Protein AF-T0ZAC6-F1 (afdb_monomer_lite)

InterPro domains:
  IPR038763 DHH phosphoesterase superfamily [SSF64182] (1-150)
  IPR051673 Single-stranded-DNA-specific exonuclease RecJ [PTHR30255] (1-150)

Foldseek 3Di:
DALDAFDQDPVNPAGDDDPDPDDQYCNHPPRPDPDSQQFRLRSVLVVVVVCVVVVVDPPCPSLLCLLVSLLRCLLVVTDCDDPNVVSNVSNLVCVVPRQALLLVLQCVVQVHDHRDDSCCSHPRVSVVLVCCVVPPNNVVSVCSRVPPHRD

Organism: NCBI:txid410659

Radius of gyration: 16.67 Å; chains: 1; bounding box: 41×31×43 Å

Sequence (151 aa):
TDHHLPHALPDGQGFELAGADALVNPQRPGDGYPFKGLAGVGVAYKLVQALEAARLMPLGTSAQQLPLVALGTVADMMPLLGENRSLVRQGLARWVEAAPLGLLALARRAGIEGNPSASDLGFSLGPRINAAGRMEDAKLALDCCLAASPA

Structure (mmCIF, N/CA/C/O backbone):
data_AF-T0ZAC6-F1
#
_entry.id   AF-T0ZAC6-F1
#
loop_
_atom_site.group_PDB
_atom_site.id
_atom_site.type_symbol
_atom_site.label_atom_id
_atom_site.label_alt_id
_atom_site.label_comp_id
_atom_site.label_asym_id
_atom_site.label_entity_id
_atom_site.label_seq_id
_atom_site.pdbx_PDB_ins_code
_atom_site.Cartn_x
_atom_site.Cartn_y
_atom_site.Cartn_z
_atom_site.occupancy
_atom_site.B_iso_or_equiv
_atom_site.auth_seq_id
_atom_site.auth_comp_id
_atom_site.auth_asym_id
_atom_site.auth_atom_id
_atom_site.pdbx_PDB_model_num
ATOM 1 N N . THR A 1 1 ? 1.212 -8.528 -11.608 1.00 89.81 1 THR A N 1
ATOM 2 C CA . THR A 1 1 ? 2.095 -7.425 -11.169 1.00 89.81 1 THR A CA 1
ATOM 3 C C . THR A 1 1 ? 3.095 -8.004 -10.199 1.00 89.81 1 THR A C 1
ATOM 5 O O . THR A 1 1 ? 2.690 -8.844 -9.408 1.00 89.81 1 THR A O 1
ATOM 8 N N . ASP A 1 2 ? 4.356 -7.601 -10.244 1.00 91.69 2 ASP A N 1
ATOM 9 C CA . ASP A 1 2 ? 5.383 -8.086 -9.313 1.00 91.69 2 ASP A CA 1
ATOM 10 C C . ASP A 1 2 ? 6.466 -7.012 -9.121 1.00 91.69 2 ASP A C 1
ATOM 12 O O . ASP A 1 2 ? 6.482 -6.018 -9.843 1.00 91.69 2 ASP A O 1
ATOM 16 N N . HIS A 1 3 ? 7.350 -7.196 -8.150 1.00 93.25 3 HIS A N 1
ATOM 17 C CA . HIS A 1 3 ? 8.502 -6.341 -7.877 1.00 93.25 3 HIS A CA 1
ATOM 18 C C . HIS A 1 3 ? 9.800 -7.127 -7.642 1.00 93.25 3 HIS A C 1
ATOM 20 O O . HIS A 1 3 ? 10.849 -6.512 -7.456 1.00 93.25 3 HIS A O 1
ATOM 26 N N . HIS A 1 4 ? 9.754 -8.463 -7.647 1.00 92.31 4 HIS A N 1
ATOM 27 C CA . HIS A 1 4 ? 10.953 -9.281 -7.521 1.00 92.31 4 HIS A CA 1
ATOM 28 C C . HIS A 1 4 ? 11.870 -9.135 -8.737 1.00 92.31 4 HIS A C 1
ATOM 30 O O . HIS A 1 4 ? 11.423 -8.861 -9.856 1.00 92.31 4 HIS A O 1
ATOM 36 N N . LEU A 1 5 ? 13.168 -9.352 -8.517 1.00 89.75 5 LEU A N 1
ATOM 37 C CA . LEU A 1 5 ? 14.118 -9.515 -9.610 1.00 89.75 5 LEU A CA 1
ATOM 38 C C . LEU A 1 5 ? 13.712 -10.746 -10.434 1.00 89.75 5 LEU A C 1
ATOM 40 O O . LEU A 1 5 ? 13.532 -11.816 -9.851 1.00 89.75 5 LEU A O 1
ATOM 44 N N . PRO A 1 6 ? 13.581 -10.623 -11.765 1.00 87.56 6 PRO A N 1
ATOM 45 C CA . PRO A 1 6 ? 13.395 -11.786 -12.619 1.00 87.56 6 PRO A CA 1
ATOM 46 C C . PRO A 1 6 ? 14.530 -12.797 -12.436 1.00 87.56 6 PRO A C 1
ATOM 48 O O . PRO A 1 6 ? 15.679 -12.413 -12.197 1.00 87.56 6 PRO A O 1
ATOM 51 N N . HIS A 1 7 ? 14.225 -14.086 -12.571 1.00 86.31 7 HIS A N 1
ATOM 52 C CA . HIS A 1 7 ? 15.243 -15.128 -12.485 1.00 86.31 7 HIS A CA 1
ATOM 53 C C . HIS A 1 7 ? 16.173 -15.037 -13.693 1.00 86.31 7 HIS A C 1
ATOM 55 O O . HIS A 1 7 ? 15.712 -14.986 -14.828 1.00 86.31 7 HIS A O 1
ATOM 61 N N . ALA A 1 8 ? 17.485 -14.991 -13.466 1.00 86.88 8 ALA A N 1
ATOM 62 C CA . ALA A 1 8 ? 18.448 -15.050 -14.559 1.00 86.88 8 ALA A CA 1
ATOM 63 C C . ALA A 1 8 ? 18.416 -16.441 -15.209 1.00 86.88 8 ALA A C 1
ATOM 65 O O . ALA A 1 8 ? 18.311 -17.451 -14.509 1.00 86.88 8 ALA A O 1
ATOM 66 N N . LEU A 1 9 ? 18.530 -16.494 -16.536 1.00 86.19 9 LEU A N 1
ATOM 67 C CA . LEU A 1 9 ? 18.659 -17.765 -17.243 1.00 86.19 9 LEU A CA 1
ATOM 68 C C . LEU A 1 9 ? 19.993 -18.449 -16.879 1.00 86.19 9 LEU A C 1
ATOM 70 O O . LEU A 1 9 ? 20.979 -17.751 -16.618 1.00 86.19 9 LEU A O 1
ATOM 74 N N . PRO A 1 10 ? 20.067 -19.797 -16.877 1.00 86.88 10 PRO 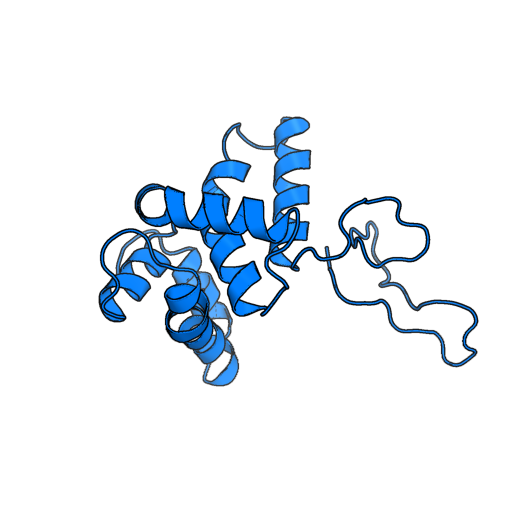A N 1
ATOM 75 C CA . PRO A 1 10 ? 21.278 -20.531 -16.487 1.00 86.88 10 PRO A CA 1
ATOM 76 C C . PRO A 1 10 ? 22.527 -20.197 -17.314 1.00 86.88 10 PRO A C 1
ATOM 78 O O . PRO A 1 10 ? 23.647 -20.376 -16.843 1.00 86.88 10 PRO A O 1
ATOM 81 N N . ASP A 1 11 ? 22.341 -19.721 -18.543 1.00 89.00 11 ASP A N 1
ATOM 82 C CA . ASP A 1 11 ? 23.404 -19.310 -19.463 1.00 89.00 11 ASP A CA 1
ATOM 83 C C . ASP A 1 11 ? 23.888 -17.864 -19.244 1.00 89.00 11 ASP A C 1
ATOM 85 O O . ASP A 1 11 ? 24.823 -17.420 -19.911 1.00 89.00 11 ASP A O 1
ATOM 89 N N . GLY A 1 12 ? 23.262 -17.122 -18.323 1.00 82.69 12 GLY A N 1
ATOM 90 C CA . GLY A 1 12 ? 23.562 -15.721 -18.032 1.00 82.69 12 GLY A CA 1
ATOM 91 C C . GLY A 1 12 ? 23.155 -14.741 -19.137 1.00 82.69 12 GLY A C 1
ATOM 92 O O . GLY A 1 12 ? 23.489 -13.560 -19.041 1.00 82.69 12 GLY A O 1
ATOM 93 N N . GLN A 1 13 ? 22.441 -15.190 -20.175 1.00 82.25 13 GLN A N 1
ATOM 94 C CA . GLN A 1 13 ? 22.112 -14.390 -21.362 1.00 82.25 13 GLN A CA 1
ATOM 95 C C . GLN A 1 13 ? 20.661 -13.904 -21.384 1.00 82.25 13 GLN A C 1
ATOM 97 O O . GLN A 1 13 ? 20.066 -13.692 -22.439 1.00 82.25 13 GLN A O 1
ATOM 102 N N . GLY A 1 14 ? 20.079 -13.673 -20.212 1.00 83.44 14 GLY A N 1
ATOM 103 C CA . GLY A 1 14 ? 18.749 -13.097 -20.111 1.00 83.44 14 GLY A CA 1
ATOM 104 C C . GLY A 1 14 ? 18.075 -13.419 -18.795 1.00 83.44 14 GLY A C 1
ATOM 105 O O . GLY A 1 14 ? 18.707 -13.846 -17.828 1.00 83.44 14 GLY A O 1
ATOM 106 N N . PHE A 1 15 ? 16.768 -13.202 -18.783 1.00 85.88 15 PHE A N 1
ATOM 107 C CA . PHE A 1 15 ? 15.928 -13.425 -17.623 1.00 85.88 15 PHE A CA 1
ATOM 108 C C . PHE A 1 15 ? 14.687 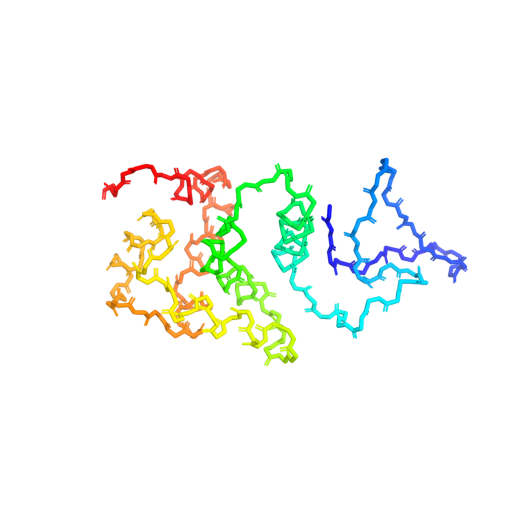-14.211 -18.026 1.00 85.88 15 PHE A C 1
ATOM 110 O O . PHE A 1 15 ? 14.077 -13.935 -19.060 1.00 85.88 15 PHE A O 1
ATOM 117 N N . GLU A 1 16 ? 14.305 -15.163 -17.188 1.00 84.19 16 GLU A N 1
ATOM 118 C CA . GLU A 1 16 ? 13.023 -15.834 -17.260 1.00 84.19 16 GLU A CA 1
ATOM 119 C C . GLU A 1 16 ? 11.926 -14.864 -16.809 1.00 84.19 16 GLU A C 1
ATOM 121 O O . GLU A 1 16 ? 11.950 -14.317 -15.701 1.00 84.19 16 GLU A O 1
ATOM 126 N N . LEU A 1 17 ? 10.966 -14.626 -17.700 1.00 82.44 17 LEU A N 1
ATOM 127 C CA . LEU A 1 17 ? 9.777 -13.833 -17.421 1.00 82.44 17 LEU A CA 1
ATOM 128 C C . LEU A 1 17 ? 8.564 -14.757 -17.357 1.00 82.44 17 LEU A C 1
ATOM 130 O O . LEU A 1 17 ? 8.458 -15.711 -18.126 1.00 82.44 17 LEU A O 1
ATOM 134 N N . ALA A 1 18 ? 7.628 -14.445 -16.461 1.00 81.50 18 ALA A N 1
ATOM 135 C CA . ALA A 1 18 ? 6.386 -15.196 -16.340 1.00 81.50 18 ALA A CA 1
ATOM 136 C C . ALA A 1 18 ? 5.592 -15.157 -17.657 1.00 81.50 18 ALA A C 1
ATOM 138 O O . ALA A 1 18 ? 5.385 -14.083 -18.229 1.00 81.50 18 ALA A O 1
ATOM 139 N N . GLY A 1 19 ? 5.111 -16.319 -18.107 1.00 85.62 19 GLY A N 1
ATOM 140 C CA . GLY A 1 19 ? 4.172 -16.418 -19.223 1.00 85.62 19 GLY A CA 1
ATOM 141 C C . GLY A 1 19 ? 2.829 -15.797 -18.843 1.00 85.62 19 GLY A C 1
ATOM 142 O O . GLY A 1 19 ? 1.995 -16.454 -18.227 1.00 85.62 19 GLY A O 1
ATOM 143 N N . ALA A 1 20 ? 2.640 -14.522 -19.172 1.00 88.62 20 ALA A N 1
ATOM 144 C CA . ALA A 1 20 ? 1.439 -13.753 -18.869 1.00 88.62 20 ALA A CA 1
ATOM 145 C C . ALA A 1 20 ? 1.091 -12.824 -20.038 1.00 88.62 20 ALA A C 1
ATOM 147 O O . ALA A 1 20 ? 1.991 -12.312 -20.703 1.00 88.62 20 ALA A O 1
ATOM 148 N N . ASP A 1 21 ? -0.201 -12.538 -20.231 1.00 92.81 21 ASP A N 1
ATOM 149 C CA . ASP A 1 21 ? -0.664 -11.578 -21.248 1.00 92.81 21 ASP A CA 1
ATOM 150 C C . ASP A 1 21 ? -0.106 -10.166 -21.001 1.00 92.81 21 ASP A C 1
ATOM 152 O O . ASP A 1 21 ? 0.134 -9.398 -21.933 1.00 92.81 21 ASP A O 1
ATOM 156 N N . ALA A 1 22 ? 0.120 -9.819 -19.729 1.00 91.00 22 ALA A N 1
ATOM 157 C CA . ALA A 1 22 ? 0.748 -8.570 -19.325 1.00 91.00 22 ALA A CA 1
ATOM 158 C C . ALA A 1 22 ? 1.569 -8.736 -18.039 1.00 91.00 22 ALA A C 1
ATOM 160 O O . ALA A 1 22 ? 1.099 -9.277 -17.036 1.00 91.00 22 ALA A O 1
ATOM 161 N N . LEU A 1 23 ? 2.783 -8.178 -18.040 1.00 91.31 23 LEU A N 1
ATOM 162 C CA . LEU A 1 23 ? 3.674 -8.131 -16.881 1.00 91.31 23 LEU A CA 1
ATOM 163 C C . LEU A 1 23 ? 3.998 -6.680 -16.519 1.00 91.31 23 LEU A C 1
ATOM 165 O O . LEU A 1 23 ? 4.600 -5.952 -17.305 1.00 91.31 23 LEU A O 1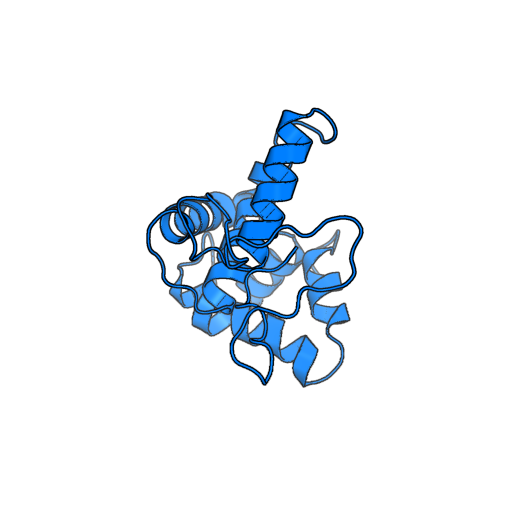
ATOM 169 N N . VAL A 1 24 ? 3.650 -6.283 -15.296 1.00 93.75 24 VAL A N 1
ATOM 170 C CA . VAL A 1 24 ? 4.052 -5.001 -14.700 1.00 93.75 24 VAL A CA 1
ATOM 171 C C . VAL A 1 24 ? 5.020 -5.308 -13.568 1.00 93.75 24 VAL A C 1
ATOM 173 O O . VAL A 1 24 ? 4.598 -5.829 -12.534 1.00 93.75 24 VAL A O 1
ATOM 176 N N . ASN A 1 25 ? 6.301 -5.027 -13.796 1.00 94.31 25 ASN A N 1
ATOM 177 C CA . ASN A 1 25 ? 7.365 -5.187 -12.813 1.00 94.31 25 ASN A CA 1
ATOM 178 C C . ASN A 1 25 ? 8.475 -4.163 -13.103 1.00 94.31 25 ASN A C 1
ATOM 180 O O . ASN A 1 25 ? 9.051 -4.225 -14.190 1.00 94.31 25 ASN A O 1
ATOM 184 N N . PRO A 1 26 ? 8.797 -3.233 -12.181 1.00 94.31 26 PRO A N 1
ATOM 185 C CA . PRO A 1 26 ? 9.850 -2.248 -12.411 1.00 94.31 26 PRO A CA 1
ATOM 186 C C . PRO A 1 26 ? 11.245 -2.883 -12.539 1.00 94.31 26 PRO A C 1
ATOM 188 O O . PRO A 1 26 ? 12.114 -2.282 -13.164 1.00 94.31 26 PRO A O 1
ATOM 191 N N . GLN A 1 27 ? 11.468 -4.089 -12.007 1.00 92.62 27 GLN A N 1
ATOM 192 C CA . GLN A 1 27 ? 12.746 -4.806 -12.075 1.00 92.62 27 GLN A CA 1
ATOM 193 C C . GLN A 1 27 ? 12.985 -5.545 -13.399 1.00 92.62 27 GLN A C 1
ATOM 195 O O . GLN A 1 27 ? 14.062 -6.109 -13.595 1.00 92.62 27 GLN A O 1
ATOM 200 N N . ARG A 1 28 ? 12.006 -5.588 -14.316 1.00 91.19 28 ARG A N 1
ATOM 201 C CA . ARG A 1 28 ? 12.204 -6.286 -15.594 1.00 91.19 28 ARG A CA 1
ATOM 202 C C . ARG A 1 28 ? 13.258 -5.569 -16.460 1.00 91.19 28 ARG A C 1
ATOM 204 O O . ARG A 1 28 ? 13.300 -4.333 -16.472 1.00 91.19 28 ARG A O 1
ATOM 211 N N . PRO A 1 29 ? 14.071 -6.312 -17.230 1.00 88.06 29 PRO A N 1
ATOM 212 C CA . PRO A 1 29 ? 15.025 -5.727 -18.167 1.00 88.06 29 PRO A CA 1
ATOM 213 C C . PRO A 1 29 ? 14.358 -4.753 -19.140 1.00 88.06 29 PRO A C 1
ATOM 215 O O . PRO A 1 29 ? 13.259 -5.004 -19.632 1.00 88.06 29 PRO A O 1
ATOM 218 N N . GLY A 1 30 ? 15.032 -3.637 -19.418 1.00 88.75 30 GLY A N 1
ATOM 219 C CA . GLY A 1 30 ? 14.544 -2.611 -20.346 1.00 88.75 30 GLY A CA 1
ATOM 220 C C . GLY A 1 30 ? 13.412 -1.730 -19.807 1.00 88.75 30 GLY A C 1
ATOM 221 O O . GLY A 1 30 ? 12.964 -0.827 -20.510 1.00 88.75 30 GLY A O 1
ATOM 222 N N . ASP A 1 31 ? 12.949 -1.937 -18.571 1.00 92.69 31 ASP A N 1
ATOM 223 C CA . ASP A 1 31 ? 11.925 -1.081 -17.983 1.00 92.69 31 ASP A CA 1
ATOM 224 C C . ASP A 1 31 ? 12.467 0.313 -17.644 1.00 92.69 31 ASP A C 1
ATOM 226 O O . ASP A 1 31 ? 13.478 0.454 -16.953 1.00 92.69 31 ASP A O 1
ATOM 230 N N . GLY A 1 32 ? 11.764 1.352 -18.091 1.00 95.44 32 GLY A N 1
ATOM 231 C CA . GLY A 1 32 ? 12.153 2.750 -17.895 1.00 95.44 32 GLY A CA 1
ATOM 232 C C . GLY A 1 32 ? 11.610 3.406 -16.623 1.00 95.44 32 GLY A C 1
ATOM 233 O O . GLY A 1 32 ? 11.807 4.606 -16.445 1.00 95.44 32 GLY A O 1
ATOM 234 N N . TYR A 1 33 ? 10.900 2.681 -15.749 1.00 95.56 33 TYR A N 1
ATOM 235 C CA . TYR A 1 33 ? 10.305 3.289 -14.561 1.00 95.56 33 TYR A CA 1
ATOM 236 C C . TYR A 1 33 ? 11.395 3.809 -13.604 1.00 95.56 33 TYR A C 1
ATOM 238 O O . TYR A 1 33 ? 12.298 3.045 -13.249 1.00 95.56 33 TYR A O 1
ATOM 246 N N . PRO A 1 34 ? 11.338 5.081 -13.166 1.00 94.81 34 PRO A N 1
ATOM 247 C CA . PRO A 1 34 ? 12.474 5.741 -12.520 1.00 94.81 34 PRO A CA 1
ATOM 248 C C . PRO A 1 34 ? 12.774 5.215 -11.113 1.00 94.81 34 PRO A C 1
ATOM 250 O O . PRO A 1 34 ? 13.922 5.250 -10.675 1.00 94.81 34 PRO A O 1
ATOM 253 N N . PHE A 1 35 ? 11.765 4.720 -10.392 1.00 96.62 35 PHE A N 1
ATOM 254 C CA . PHE A 1 35 ? 11.935 4.208 -9.037 1.00 96.62 35 PHE A CA 1
ATOM 255 C C . PHE A 1 35 ? 11.759 2.689 -8.993 1.00 96.62 35 PHE A C 1
ATOM 257 O O . PHE A 1 35 ? 10.649 2.164 -8.941 1.00 96.62 35 PHE A O 1
ATOM 264 N N . LYS A 1 36 ? 12.883 1.971 -8.983 1.00 95.62 36 LYS A N 1
ATOM 265 C CA . LYS A 1 36 ? 12.914 0.500 -9.001 1.00 95.62 36 LYS A CA 1
ATOM 266 C C . LYS A 1 36 ? 12.539 -0.155 -7.673 1.00 95.62 36 LYS A C 1
ATOM 268 O O . LYS A 1 36 ? 12.210 -1.331 -7.645 1.00 95.62 36 LYS A O 1
ATOM 273 N N . GLY A 1 37 ? 12.563 0.604 -6.580 1.00 96.00 37 GLY A N 1
ATOM 274 C CA . GLY A 1 37 ? 12.412 0.077 -5.225 1.00 96.00 37 GLY A CA 1
ATOM 275 C C . GLY A 1 37 ? 10.977 -0.134 -4.741 1.00 96.00 37 GLY A C 1
ATOM 276 O O . GLY A 1 37 ? 10.804 -0.280 -3.537 1.00 96.00 37 GLY A O 1
ATOM 277 N N . LEU A 1 38 ? 9.952 -0.080 -5.601 1.00 97.81 38 LEU A N 1
ATOM 278 C CA . LEU A 1 38 ? 8.564 -0.282 -5.158 1.00 97.81 38 LEU A CA 1
ATOM 279 C C . LEU A 1 38 ? 8.386 -1.666 -4.515 1.00 97.81 38 LEU A C 1
ATOM 281 O O . LEU A 1 38 ? 8.852 -2.668 -5.052 1.00 97.81 38 LEU A O 1
ATOM 285 N N . ALA A 1 39 ? 7.651 -1.716 -3.404 1.00 97.12 39 ALA A N 1
ATOM 286 C CA . ALA A 1 39 ? 7.097 -2.962 -2.874 1.00 97.12 39 ALA A CA 1
ATOM 287 C C . ALA A 1 39 ? 6.081 -3.566 -3.857 1.00 97.12 39 ALA A C 1
ATOM 289 O O . ALA A 1 39 ? 5.486 -2.829 -4.654 1.00 97.12 39 ALA A O 1
ATOM 290 N N . GLY A 1 40 ? 5.759 -4.856 -3.722 1.00 97.12 40 GLY A N 1
ATOM 291 C CA . GLY A 1 40 ? 4.679 -5.479 -4.500 1.00 97.12 40 GLY A CA 1
ATOM 292 C C . GLY A 1 40 ? 3.348 -4.716 -4.383 1.00 97.12 40 GLY A C 1
ATOM 293 O O . GLY A 1 40 ? 2.698 -4.425 -5.391 1.00 97.12 40 GLY A O 1
ATOM 294 N N . VAL A 1 41 ? 2.995 -4.266 -3.170 1.00 97.81 41 VAL A N 1
ATOM 295 C CA . VAL A 1 41 ? 1.806 -3.421 -2.933 1.00 97.81 41 VAL A CA 1
ATOM 296 C C . VAL A 1 41 ? 1.912 -2.045 -3.604 1.00 97.81 41 VAL A C 1
ATOM 298 O O . VAL A 1 41 ? 0.909 -1.484 -4.039 1.00 97.81 41 VAL A O 1
ATOM 301 N N . GLY A 1 42 ? 3.126 -1.507 -3.741 1.00 98.19 42 GLY A N 1
ATOM 302 C CA . GLY A 1 42 ? 3.388 -0.258 -4.451 1.00 98.19 42 GLY A CA 1
ATOM 303 C C . GLY A 1 42 ? 3.145 -0.403 -5.952 1.00 98.19 42 GLY A C 1
ATOM 304 O O . GLY A 1 42 ? 2.509 0.458 -6.555 1.00 98.19 42 GLY A O 1
ATOM 305 N N . VAL A 1 43 ? 3.568 -1.519 -6.553 1.00 98.12 43 VAL A N 1
ATOM 306 C CA . VAL A 1 43 ? 3.285 -1.824 -7.966 1.00 98.12 43 VAL A CA 1
ATOM 307 C C . VAL A 1 43 ? 1.779 -2.006 -8.193 1.00 98.12 43 VAL A C 1
ATOM 309 O O . VAL A 1 43 ? 1.231 -1.444 -9.143 1.00 98.12 43 VAL A O 1
ATOM 312 N N . ALA A 1 44 ? 1.086 -2.716 -7.297 1.00 97.94 44 ALA A N 1
ATOM 313 C CA . ALA A 1 44 ? -0.372 -2.847 -7.348 1.00 97.94 44 ALA A CA 1
ATOM 314 C C . ALA A 1 44 ? -1.075 -1.482 -7.228 1.00 97.94 44 ALA A C 1
ATOM 316 O O . ALA A 1 44 ? -1.980 -1.177 -8.002 1.00 97.94 44 ALA A O 1
ATOM 317 N N . TYR A 1 45 ? -0.611 -0.613 -6.327 1.00 98.06 45 TYR A N 1
ATOM 318 C CA . TYR A 1 45 ? -1.122 0.750 -6.193 1.00 98.06 45 TYR A CA 1
ATOM 319 C C . TYR A 1 45 ? -0.951 1.573 -7.473 1.00 98.06 45 TYR A C 1
ATOM 321 O O . TYR A 1 45 ? -1.881 2.266 -7.881 1.00 98.06 45 TYR A O 1
ATOM 329 N N . LYS A 1 46 ? 0.195 1.467 -8.159 1.00 97.56 46 LYS A N 1
ATOM 330 C CA . LYS A 1 46 ? 0.401 2.130 -9.458 1.00 97.56 46 LYS A CA 1
ATOM 331 C C . LYS A 1 46 ? -0.575 1.651 -10.524 1.00 97.56 46 LYS A C 1
ATOM 333 O O . LYS A 1 46 ? -1.062 2.470 -11.300 1.00 97.56 46 LYS A O 1
ATOM 338 N N . LEU A 1 47 ? -0.910 0.362 -10.531 1.00 97.25 47 LEU A N 1
ATOM 339 C CA . LEU A 1 47 ? -1.950 -0.159 -11.413 1.00 97.25 47 LEU A CA 1
ATOM 340 C C . LEU A 1 47 ? -3.321 0.448 -11.077 1.00 97.25 47 LEU A C 1
ATOM 342 O O . LEU A 1 47 ? -4.025 0.884 -11.984 1.00 97.25 47 LEU A O 1
ATOM 346 N N . VAL A 1 48 ? -3.674 0.556 -9.792 1.00 97.62 48 VAL A N 1
ATOM 347 C CA . VAL A 1 48 ? -4.916 1.226 -9.365 1.00 97.62 48 VAL A CA 1
ATOM 348 C C . VAL A 1 48 ? -4.938 2.690 -9.817 1.00 97.62 48 VAL A C 1
ATOM 350 O O . VAL A 1 48 ? -5.942 3.127 -10.373 1.00 97.62 48 VAL A O 1
ATOM 353 N N . GLN A 1 49 ? -3.831 3.428 -9.663 1.00 97.56 49 GLN A N 1
ATOM 354 C CA . GLN A 1 49 ? -3.715 4.808 -10.159 1.00 97.56 49 GLN A CA 1
ATOM 355 C C . GLN A 1 49 ? -3.917 4.897 -11.679 1.00 97.56 49 GLN A C 1
ATOM 357 O O . GLN A 1 49 ? -4.602 5.799 -12.155 1.00 97.56 49 GLN A O 1
ATOM 362 N N . ALA A 1 50 ? -3.347 3.966 -12.449 1.00 97.25 50 ALA A N 1
ATOM 363 C CA . ALA A 1 50 ? -3.496 3.944 -13.903 1.00 97.25 50 ALA A CA 1
ATOM 364 C C . ALA A 1 50 ? -4.946 3.663 -14.332 1.00 97.25 50 ALA A C 1
ATOM 366 O O . ALA A 1 50 ? -5.463 4.321 -15.234 1.00 97.25 50 ALA A O 1
ATOM 367 N N . LEU A 1 51 ? -5.619 2.723 -13.665 1.00 97.69 51 LEU A N 1
ATOM 368 C CA . LEU A 1 51 ? -7.021 2.388 -13.928 1.00 97.69 51 LEU A CA 1
ATOM 369 C C . LEU A 1 51 ? -7.970 3.535 -13.539 1.00 97.69 51 LEU A C 1
ATOM 371 O O . LEU A 1 51 ? -8.907 3.836 -14.277 1.00 97.69 51 LEU A O 1
ATOM 375 N N . GLU A 1 52 ? -7.702 4.217 -12.426 1.00 97.75 52 GLU A N 1
ATOM 376 C CA . GLU A 1 52 ? -8.412 5.434 -12.016 1.00 97.75 52 GLU A CA 1
ATOM 377 C C . GLU A 1 52 ? -8.218 6.571 -13.036 1.00 97.75 52 GLU A C 1
ATOM 379 O O . GLU A 1 52 ? -9.192 7.185 -13.472 1.00 97.75 52 GLU A O 1
ATOM 384 N N . ALA A 1 53 ? -6.985 6.805 -13.503 1.00 97.50 53 ALA A N 1
ATOM 385 C CA . ALA A 1 53 ? -6.690 7.802 -14.537 1.00 97.50 53 ALA A CA 1
ATOM 386 C C . ALA A 1 53 ? -7.377 7.484 -15.879 1.00 97.50 53 ALA A C 1
ATOM 388 O O . ALA A 1 53 ? -7.835 8.391 -16.576 1.00 97.50 53 ALA A O 1
ATOM 389 N N . ALA A 1 54 ? -7.508 6.197 -16.211 1.00 98.06 54 ALA A N 1
ATOM 390 C CA . ALA A 1 54 ? -8.253 5.713 -17.371 1.00 98.06 54 ALA A CA 1
ATOM 391 C C . ALA A 1 54 ? -9.783 5.752 -17.183 1.00 98.06 54 ALA A C 1
ATOM 393 O O . ALA A 1 54 ? -10.515 5.370 -18.094 1.00 98.06 54 ALA A O 1
ATOM 394 N N . ARG A 1 55 ? -10.280 6.211 -16.022 1.00 97.38 55 ARG A N 1
ATOM 395 C CA . ARG A 1 55 ? -11.706 6.216 -15.642 1.00 97.38 55 ARG A CA 1
ATOM 396 C C . ARG A 1 55 ? -12.350 4.825 -15.657 1.00 97.38 55 ARG A C 1
ATOM 398 O O . ARG A 1 55 ? -13.558 4.700 -15.834 1.00 97.38 55 ARG A O 1
ATOM 405 N N . LEU A 1 56 ? -11.540 3.787 -15.453 1.00 97.75 56 LEU A N 1
ATOM 406 C CA . LEU A 1 56 ? -11.982 2.399 -15.281 1.00 97.75 56 LEU A CA 1
ATOM 407 C C . LEU A 1 56 ? -12.262 2.064 -13.809 1.00 97.75 56 LEU A C 1
ATOM 409 O O . LEU A 1 56 ? -12.782 0.994 -13.505 1.00 97.75 56 LEU A O 1
ATOM 413 N N . MET A 1 57 ? -11.933 2.983 -12.899 1.00 96.12 57 MET A N 1
ATOM 414 C CA . MET A 1 57 ? -12.321 2.955 -11.493 1.00 96.12 57 MET A CA 1
ATOM 415 C C . MET A 1 57 ? -12.799 4.340 -11.033 1.00 96.12 57 MET A C 1
ATOM 417 O O . MET A 1 57 ? -12.439 5.343 -11.659 1.00 96.12 57 MET A O 1
ATOM 421 N N . PRO A 1 58 ? -13.608 4.414 -9.958 1.00 97.31 58 PRO A N 1
ATOM 422 C CA . PRO A 1 58 ? -14.006 5.681 -9.358 1.00 97.31 58 PRO A CA 1
ATOM 423 C C . PRO A 1 58 ? -12.803 6.543 -8.958 1.00 97.31 58 PRO A C 1
ATOM 425 O O . PRO A 1 58 ? -11.763 6.039 -8.541 1.00 97.31 58 PRO A O 1
ATOM 428 N N . LEU A 1 59 ? -12.965 7.864 -9.038 1.00 95.94 59 LEU A N 1
ATOM 429 C CA . LEU A 1 59 ? -11.967 8.792 -8.513 1.00 95.94 59 LEU A CA 1
ATOM 430 C C . LEU A 1 59 ? -11.886 8.676 -6.984 1.00 95.94 59 LEU A C 1
ATOM 432 O O . LEU A 1 59 ? -12.906 8.616 -6.300 1.00 95.94 59 LEU A O 1
ATOM 436 N N . GLY A 1 60 ? -10.667 8.686 -6.454 1.00 94.62 60 GLY A N 1
ATOM 437 C CA . GLY A 1 60 ? -10.370 8.500 -5.037 1.00 94.62 60 GLY A CA 1
ATOM 438 C C . GLY A 1 60 ? -10.124 7.043 -4.633 1.00 94.62 60 GLY A C 1
ATOM 439 O O . GLY A 1 60 ? -9.690 6.813 -3.500 1.00 94.62 60 GLY A O 1
ATOM 440 N N . THR A 1 61 ? -10.336 6.068 -5.527 1.00 95.25 61 THR A N 1
ATOM 441 C CA . THR A 1 61 ? -10.070 4.652 -5.249 1.00 95.25 61 THR A CA 1
ATOM 442 C C . THR A 1 61 ? -8.609 4.423 -4.889 1.00 95.25 61 THR A C 1
ATOM 444 O O . THR A 1 61 ? -8.345 3.719 -3.916 1.00 95.25 61 THR A O 1
ATOM 447 N N . SER A 1 62 ? -7.659 5.037 -5.605 1.00 96.19 62 SER A N 1
ATOM 448 C CA . SER A 1 62 ? -6.236 4.873 -5.282 1.00 96.19 62 SER A CA 1
ATOM 449 C C . SER A 1 62 ? -5.931 5.402 -3.882 1.00 96.19 62 SER A C 1
ATOM 451 O O . SER A 1 62 ? -5.390 4.682 -3.046 1.00 96.19 62 SER A O 1
ATOM 453 N N . ALA A 1 63 ? -6.381 6.618 -3.578 1.00 95.00 63 ALA A N 1
ATOM 454 C CA . ALA A 1 63 ? -6.143 7.270 -2.301 1.00 95.00 63 ALA A CA 1
ATOM 455 C C . ALA A 1 63 ? -6.610 6.399 -1.117 1.00 95.00 63 ALA A C 1
ATOM 457 O O . ALA A 1 63 ? -5.897 6.295 -0.117 1.00 95.00 63 ALA A O 1
ATOM 458 N N . GLN A 1 64 ? -7.776 5.752 -1.218 1.00 95.12 64 GLN A N 1
ATOM 459 C CA . GLN A 1 64 ? -8.310 4.862 -0.175 1.00 95.12 64 GLN A CA 1
ATOM 460 C C . GLN A 1 64 ? -7.395 3.667 0.142 1.00 95.12 64 GLN A C 1
ATOM 462 O O . GLN A 1 64 ? -7.417 3.170 1.261 1.00 95.12 64 GLN A O 1
ATOM 467 N N . GLN A 1 65 ? -6.539 3.243 -0.792 1.00 97.19 65 GLN A N 1
ATOM 468 C CA . GLN A 1 65 ? -5.624 2.117 -0.579 1.00 97.19 65 GLN A CA 1
ATOM 469 C C . GLN A 1 65 ? -4.330 2.504 0.149 1.00 97.19 65 GLN A C 1
ATOM 471 O O . GLN A 1 65 ? -3.556 1.626 0.525 1.00 97.19 65 GLN A O 1
ATOM 476 N N . LEU A 1 66 ? -4.058 3.796 0.368 1.00 98.38 66 LEU A N 1
ATOM 477 C CA . LEU A 1 66 ? -2.784 4.262 0.931 1.00 98.38 66 LEU A CA 1
ATOM 478 C C . LEU A 1 66 ? -2.391 3.594 2.268 1.00 98.38 66 LEU A C 1
ATOM 480 O O . LEU A 1 66 ? -1.212 3.263 2.413 1.00 98.38 66 LEU A O 1
ATOM 484 N N . PRO A 1 67 ? -3.301 3.332 3.229 1.00 98.38 67 PRO A N 1
ATOM 485 C CA . PRO A 1 67 ? -2.946 2.605 4.452 1.00 98.38 67 PRO A CA 1
ATOM 486 C C . PRO A 1 67 ? -2.454 1.174 4.192 1.00 98.38 67 PRO A C 1
ATOM 488 O O . PRO A 1 67 ? -1.474 0.743 4.799 1.00 98.38 67 PRO A O 1
ATOM 491 N N . LEU A 1 68 ? -3.065 0.461 3.237 1.00 98.31 68 LEU A N 1
ATOM 492 C CA . LEU A 1 68 ? -2.606 -0.865 2.806 1.00 98.31 68 LEU A CA 1
ATOM 493 C C . LEU A 1 68 ? -1.242 -0.790 2.118 1.00 98.31 68 LEU A C 1
ATOM 495 O O . LEU A 1 68 ? -0.380 -1.628 2.372 1.00 98.31 68 LEU A O 1
ATOM 499 N N . VAL A 1 69 ? -1.014 0.242 1.301 1.00 98.56 69 VAL A N 1
ATOM 500 C CA . VAL A 1 69 ? 0.292 0.483 0.670 1.00 98.56 69 VAL A CA 1
ATOM 501 C C . VAL A 1 69 ? 1.368 0.727 1.718 1.00 98.56 69 VAL A C 1
ATOM 503 O O . VAL A 1 69 ? 2.457 0.165 1.609 1.00 98.56 69 VAL A O 1
ATOM 506 N N . ALA A 1 70 ? 1.074 1.525 2.746 1.00 98.75 70 ALA A N 1
ATOM 507 C CA . ALA A 1 70 ? 2.006 1.761 3.839 1.00 98.75 70 ALA A CA 1
ATOM 508 C C . ALA A 1 70 ? 2.324 0.467 4.600 1.00 98.75 70 ALA A C 1
ATOM 510 O O . ALA A 1 70 ? 3.499 0.148 4.776 1.00 98.75 70 ALA A O 1
ATOM 511 N N . LEU A 1 71 ? 1.296 -0.298 4.987 1.00 98.56 71 LEU A N 1
ATOM 512 C CA . LEU A 1 71 ? 1.467 -1.574 5.685 1.00 98.56 71 LEU A CA 1
ATOM 513 C C . LEU A 1 71 ? 2.283 -2.563 4.862 1.00 98.56 71 LEU A C 1
ATOM 515 O O . LEU A 1 71 ? 3.279 -3.067 5.367 1.00 98.56 71 LEU A O 1
ATOM 519 N N . GLY A 1 72 ? 1.907 -2.805 3.607 1.00 98.12 72 GLY A N 1
ATOM 520 C CA . GLY A 1 72 ? 2.609 -3.763 2.759 1.00 98.12 72 GLY A CA 1
ATOM 521 C C . GLY A 1 72 ? 4.051 -3.340 2.484 1.00 98.12 72 GLY A C 1
ATOM 522 O O . GLY A 1 72 ? 4.947 -4.160 2.600 1.00 98.12 72 GLY A O 1
ATOM 523 N N . THR A 1 73 ? 4.308 -2.055 2.219 1.00 98.62 73 THR A N 1
ATOM 524 C CA . THR A 1 73 ? 5.675 -1.561 1.964 1.00 98.62 73 THR A CA 1
ATOM 525 C C . THR A 1 73 ? 6.585 -1.750 3.177 1.00 98.62 73 THR A C 1
ATOM 527 O O . THR A 1 73 ? 7.732 -2.167 3.032 1.00 98.62 73 THR A O 1
ATOM 530 N N . VAL A 1 74 ? 6.082 -1.451 4.379 1.00 98.69 74 VAL A N 1
ATOM 531 C CA . VAL A 1 74 ? 6.858 -1.605 5.616 1.00 98.69 74 VAL A CA 1
ATOM 532 C C . VAL A 1 74 ? 6.996 -3.078 6.013 1.00 98.69 74 VAL A C 1
ATOM 534 O O . VAL A 1 74 ? 8.080 -3.493 6.414 1.00 98.69 74 VAL A O 1
ATOM 537 N N . ALA A 1 75 ? 5.932 -3.876 5.881 1.00 96.94 75 ALA A N 1
ATOM 538 C CA . ALA A 1 75 ? 5.947 -5.306 6.202 1.00 96.94 75 ALA A CA 1
ATOM 539 C C . ALA A 1 75 ? 6.873 -6.110 5.275 1.00 96.94 75 ALA A C 1
ATOM 541 O O . ALA A 1 75 ? 7.436 -7.116 5.699 1.00 96.94 75 ALA A O 1
ATOM 542 N N . ASP A 1 76 ? 7.062 -5.635 4.046 1.00 96.25 76 ASP A N 1
ATOM 543 C CA . ASP A 1 76 ? 7.988 -6.182 3.052 1.00 96.25 76 ASP A CA 1
ATOM 544 C C . ASP A 1 76 ? 9.430 -5.659 3.227 1.00 96.25 76 ASP A C 1
ATOM 546 O O . ASP A 1 76 ? 10.310 -5.908 2.411 1.00 96.25 76 ASP A O 1
ATOM 550 N N . MET A 1 77 ? 9.691 -4.906 4.305 1.00 96.19 77 MET A N 1
ATOM 551 C CA . MET A 1 77 ? 11.007 -4.356 4.657 1.00 96.19 77 MET A CA 1
ATOM 552 C C . MET A 1 77 ? 11.658 -3.531 3.534 1.00 96.19 77 MET A C 1
ATOM 554 O O . MET A 1 77 ? 12.885 -3.443 3.437 1.00 96.19 77 MET A O 1
ATOM 558 N N . MET A 1 78 ? 10.848 -2.895 2.684 1.00 97.62 78 MET A N 1
ATOM 559 C CA . MET A 1 78 ? 11.367 -2.104 1.574 1.00 97.62 78 MET A CA 1
ATOM 560 C C . MET A 1 78 ? 12.034 -0.812 2.073 1.00 97.62 78 MET A C 1
ATOM 562 O O . MET A 1 78 ? 11.528 -0.169 3.001 1.00 97.62 78 MET A O 1
ATOM 566 N N . PRO A 1 79 ? 13.134 -0.352 1.441 1.00 97.38 79 PRO A N 1
ATOM 567 C CA . PRO A 1 79 ? 13.767 0.909 1.808 1.00 97.38 79 PRO A CA 1
ATOM 568 C C . PRO A 1 79 ? 12.791 2.089 1.708 1.00 97.38 79 PRO A C 1
ATOM 570 O O . PRO A 1 79 ? 12.179 2.326 0.661 1.00 97.38 79 PRO A O 1
ATOM 573 N N . LEU A 1 80 ? 12.684 2.880 2.781 1.00 98.06 80 LEU A N 1
ATOM 574 C CA . LEU A 1 80 ? 11.838 4.080 2.838 1.00 98.06 80 LEU A CA 1
ATOM 575 C C . LEU A 1 80 ? 12.537 5.295 2.213 1.00 98.06 80 LEU A C 1
ATOM 577 O O . LEU A 1 80 ? 12.806 6.311 2.861 1.00 98.06 80 LEU A O 1
ATOM 581 N N . LEU A 1 81 ? 12.810 5.172 0.918 1.00 97.31 81 LEU A N 1
ATOM 582 C CA . LEU A 1 81 ? 13.392 6.191 0.047 1.00 97.31 81 LEU A CA 1
ATOM 583 C C . LEU A 1 81 ? 12.424 6.493 -1.104 1.00 97.31 81 LEU A C 1
ATOM 585 O O . LEU A 1 81 ? 11.509 5.713 -1.365 1.00 97.31 81 LEU A O 1
ATOM 589 N N . GLY A 1 82 ? 12.613 7.627 -1.784 1.00 97.69 82 GLY A N 1
ATOM 590 C CA . GLY A 1 82 ? 11.847 7.982 -2.984 1.00 97.69 82 GLY A CA 1
ATOM 591 C C . GLY A 1 82 ? 10.334 7.809 -2.818 1.00 97.69 82 GLY A C 1
ATOM 592 O O . GLY A 1 82 ? 9.729 8.357 -1.891 1.00 97.69 82 GLY A O 1
ATOM 593 N N . GLU A 1 83 ? 9.725 7.028 -3.711 1.00 98.12 83 GLU A N 1
ATOM 594 C CA . GLU A 1 83 ? 8.276 6.824 -3.707 1.00 98.12 83 GLU A CA 1
ATOM 595 C C . GLU A 1 83 ? 7.779 6.043 -2.495 1.00 98.12 83 GLU A C 1
ATOM 597 O O . GLU A 1 83 ? 6.760 6.429 -1.928 1.00 98.12 83 GLU A O 1
ATOM 602 N N . ASN A 1 84 ? 8.509 5.024 -2.031 1.00 98.56 84 ASN A N 1
ATOM 603 C CA . ASN A 1 84 ? 8.124 4.280 -0.828 1.00 98.56 84 ASN A CA 1
ATOM 604 C C . ASN A 1 84 ? 7.976 5.217 0.371 1.00 98.56 84 ASN A C 1
ATOM 606 O O . ASN A 1 84 ? 6.988 5.144 1.097 1.00 98.56 84 ASN A O 1
ATOM 610 N N . ARG A 1 85 ? 8.916 6.156 0.552 1.00 98.56 85 ARG A N 1
ATOM 611 C CA . ARG A 1 85 ? 8.841 7.153 1.631 1.00 98.56 85 ARG A CA 1
ATOM 612 C C . ARG A 1 85 ? 7.578 8.006 1.526 1.00 98.56 85 ARG A C 1
ATOM 614 O O . ARG A 1 85 ? 6.922 8.258 2.535 1.00 98.56 85 ARG A O 1
ATOM 621 N N . SER A 1 86 ? 7.261 8.471 0.317 1.00 98.44 86 SER A N 1
ATOM 622 C CA . SER A 1 86 ? 6.090 9.315 0.070 1.00 98.44 86 SER A CA 1
ATOM 623 C C . SER A 1 86 ? 4.785 8.557 0.316 1.00 98.44 86 SER A C 1
ATOM 625 O O . SER A 1 86 ? 3.915 9.052 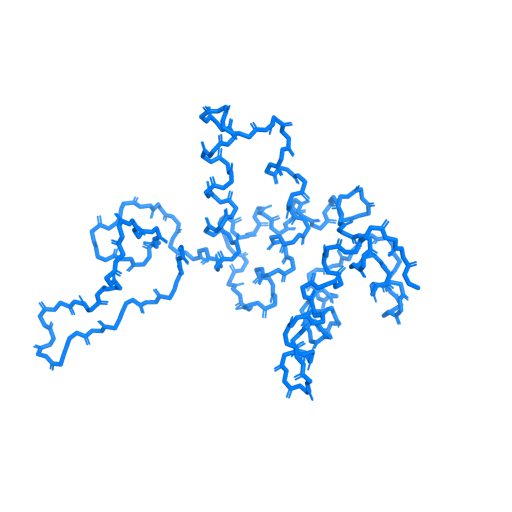1.032 1.00 98.44 86 SER A O 1
ATOM 627 N N . LEU A 1 87 ? 4.670 7.342 -0.224 1.00 98.56 87 LEU A N 1
ATOM 628 C CA . LEU A 1 87 ? 3.492 6.487 -0.087 1.00 98.56 87 LEU A CA 1
ATOM 629 C C . LEU A 1 87 ? 3.264 6.076 1.368 1.00 98.56 87 LEU A C 1
ATOM 631 O O . LEU A 1 87 ? 2.155 6.229 1.875 1.00 98.56 87 LEU A O 1
ATOM 635 N N . VAL A 1 88 ? 4.316 5.645 2.071 1.00 98.75 88 VAL A N 1
ATOM 636 C CA . VAL A 1 88 ? 4.229 5.289 3.493 1.00 98.75 88 VAL A CA 1
ATOM 637 C C . VAL A 1 88 ? 3.809 6.498 4.321 1.00 98.75 88 VAL A C 1
ATOM 639 O O . VAL A 1 88 ? 2.865 6.397 5.096 1.00 98.75 88 VAL A O 1
ATOM 642 N N . ARG A 1 89 ? 4.420 7.674 4.121 1.00 98.69 89 ARG A N 1
ATOM 643 C CA . ARG A 1 89 ? 4.023 8.895 4.844 1.00 98.69 89 ARG A CA 1
ATOM 644 C C . ARG A 1 89 ? 2.539 9.224 4.648 1.00 98.69 89 ARG A C 1
ATOM 646 O O . ARG A 1 89 ? 1.869 9.573 5.616 1.00 98.69 89 ARG A O 1
ATOM 653 N N . GLN A 1 90 ? 2.037 9.131 3.418 1.00 98.56 90 GLN A N 1
ATOM 654 C CA . GLN A 1 90 ? 0.632 9.403 3.116 1.00 98.56 90 GLN A CA 1
ATOM 655 C C . GLN A 1 90 ? -0.302 8.349 3.727 1.00 98.56 90 GLN A C 1
ATOM 657 O O . GLN A 1 90 ? -1.321 8.707 4.310 1.00 98.56 90 GLN A O 1
ATOM 662 N N . GLY A 1 91 ? 0.058 7.066 3.654 1.00 98.56 91 GLY A N 1
ATOM 663 C CA . GLY A 1 91 ? -0.738 5.987 4.238 1.00 98.56 91 GLY A CA 1
ATOM 664 C C . GLY A 1 91 ? -0.811 6.032 5.761 1.00 98.56 91 GLY A C 1
ATOM 665 O O . GLY A 1 91 ? -1.890 5.833 6.309 1.00 98.56 91 GLY A O 1
ATOM 666 N N . LEU A 1 92 ? 0.286 6.382 6.442 1.00 98.56 92 LEU A N 1
ATOM 667 C CA . LEU A 1 92 ? 0.279 6.605 7.893 1.00 98.56 92 LEU A CA 1
ATOM 668 C C . LEU A 1 92 ? -0.634 7.779 8.274 1.00 98.56 92 LEU A C 1
ATOM 670 O O . LEU A 1 92 ? -1.415 7.674 9.213 1.00 98.56 92 LEU A O 1
ATOM 674 N N . ALA A 1 93 ? -0.575 8.888 7.528 1.00 98.31 93 ALA A N 1
ATOM 675 C CA . ALA A 1 93 ? -1.388 10.073 7.807 1.00 98.31 93 ALA A CA 1
ATOM 676 C C . ALA A 1 93 ? -2.896 9.828 7.632 1.00 98.31 93 ALA A C 1
ATOM 678 O O . ALA A 1 93 ? -3.700 10.443 8.330 1.00 98.31 93 ALA A O 1
ATOM 679 N N . ARG A 1 94 ? -3.270 8.930 6.714 1.00 97.06 94 ARG A N 1
ATOM 680 C CA . ARG A 1 94 ? -4.665 8.588 6.400 1.00 97.06 94 ARG A CA 1
ATOM 681 C C . ARG A 1 94 ? -5.159 7.325 7.094 1.00 97.06 94 ARG A C 1
ATOM 683 O O . ARG A 1 94 ? -6.240 6.845 6.767 1.00 97.06 94 ARG A O 1
ATOM 690 N N . TRP A 1 95 ? -4.392 6.761 8.022 1.00 97.81 95 TRP A N 1
ATOM 691 C CA . TRP A 1 95 ? -4.708 5.457 8.595 1.00 97.81 95 TRP A CA 1
ATOM 692 C C . TRP A 1 95 ? -6.077 5.432 9.276 1.00 97.81 95 TRP A C 1
ATOM 694 O O . TRP A 1 95 ? -6.918 4.617 8.920 1.00 97.81 95 TRP A O 1
ATOM 704 N N . VAL A 1 96 ? -6.343 6.359 10.200 1.00 96.50 96 VAL A N 1
ATOM 705 C CA . VAL A 1 96 ? -7.637 6.418 10.908 1.00 96.50 96 VAL A CA 1
ATOM 706 C C . VAL A 1 96 ? -8.811 6.686 9.959 1.00 96.50 96 VAL A C 1
ATOM 708 O O . VAL A 1 96 ? -9.915 6.212 10.205 1.00 96.50 96 VAL A O 1
ATOM 711 N N . GLU A 1 97 ? -8.575 7.436 8.882 1.00 95.19 97 GLU A N 1
ATOM 712 C CA . GLU A 1 97 ? -9.599 7.826 7.906 1.00 95.19 97 GLU A CA 1
ATOM 713 C C . GLU A 1 97 ? -9.945 6.690 6.931 1.00 95.19 97 GLU A C 1
ATOM 715 O O . GLU A 1 97 ? -11.106 6.520 6.571 1.00 95.19 97 GLU A O 1
ATOM 720 N N . ALA A 1 98 ? -8.939 5.944 6.469 1.00 95.69 98 ALA A N 1
ATOM 721 C CA . ALA A 1 98 ? -9.054 5.111 5.274 1.00 95.69 98 ALA A CA 1
ATOM 722 C C . ALA A 1 98 ? -8.591 3.660 5.458 1.00 95.69 98 ALA A C 1
ATOM 724 O O . ALA A 1 98 ? -8.732 2.868 4.527 1.00 95.69 98 ALA A O 1
ATOM 725 N N . ALA A 1 99 ? -8.004 3.283 6.601 1.00 96.81 99 ALA A N 1
ATOM 726 C CA . ALA A 1 99 ? -7.576 1.901 6.785 1.00 96.81 99 ALA A CA 1
ATOM 727 C C . ALA A 1 99 ? -8.800 0.970 6.842 1.00 96.81 99 ALA A C 1
ATOM 729 O O . ALA A 1 99 ? -9.818 1.328 7.440 1.00 96.81 99 ALA A O 1
ATOM 730 N N . PRO A 1 100 ? -8.704 -0.243 6.268 1.00 95.94 100 PRO A N 1
ATOM 731 C CA . PRO A 1 100 ? -9.735 -1.257 6.414 1.00 95.94 100 PRO A CA 1
ATOM 732 C C . PRO A 1 100 ? -10.151 -1.479 7.867 1.00 95.94 100 PRO A C 1
ATOM 734 O O . PRO A 1 100 ? -9.314 -1.462 8.775 1.00 95.94 100 PRO A O 1
ATOM 737 N N . LEU A 1 101 ? -11.438 -1.753 8.087 1.00 95.81 101 LEU A N 1
ATOM 738 C CA . LEU A 1 101 ? -11.999 -1.902 9.432 1.00 95.81 101 LEU A CA 1
ATOM 739 C C . LEU A 1 101 ? -11.295 -2.993 10.243 1.00 95.81 101 LEU A C 1
ATOM 741 O O . LEU A 1 101 ? -11.024 -2.791 11.428 1.00 95.81 101 LEU A O 1
ATOM 745 N N . GLY A 1 102 ? -10.936 -4.115 9.613 1.00 95.81 102 GLY A N 1
ATOM 746 C CA . GLY A 1 102 ? -10.178 -5.164 10.291 1.00 95.81 102 GLY A CA 1
ATOM 747 C C . GLY A 1 102 ? -8.764 -4.729 10.679 1.00 95.81 102 GLY A C 1
ATOM 748 O O . GLY A 1 102 ? -8.316 -5.069 11.771 1.00 95.81 102 GLY A O 1
ATOM 749 N N . LEU A 1 103 ? -8.092 -3.891 9.880 1.00 95.94 103 LEU A N 1
ATOM 750 C CA . LEU A 1 103 ? -6.787 -3.330 10.255 1.00 95.94 103 LEU A CA 1
ATOM 751 C C . LEU A 1 103 ? -6.898 -2.312 11.393 1.00 95.94 103 LEU A C 1
ATOM 753 O O . LEU A 1 103 ? -6.038 -2.290 12.273 1.00 95.94 103 LEU A O 1
ATOM 757 N N . LEU A 1 104 ? -7.969 -1.514 11.429 1.00 96.88 104 LEU A N 1
ATOM 758 C CA . LEU A 1 104 ? -8.262 -0.638 12.567 1.00 96.88 104 LEU A CA 1
ATOM 759 C C . LEU A 1 104 ? -8.515 -1.449 13.846 1.00 96.88 104 LEU A C 1
ATOM 761 O O . LEU A 1 104 ? -7.990 -1.110 14.907 1.00 96.88 104 LEU A O 1
ATOM 765 N N . ALA A 1 105 ? -9.281 -2.539 13.759 1.00 95.56 105 ALA A N 1
ATOM 766 C CA . ALA A 1 105 ? -9.525 -3.434 14.889 1.00 95.56 105 ALA A CA 1
ATOM 767 C C . ALA A 1 105 ? -8.235 -4.131 15.356 1.00 95.56 105 ALA A C 1
ATOM 769 O O . ALA A 1 105 ? -7.971 -4.211 16.559 1.00 95.56 105 ALA A O 1
ATOM 770 N N . LEU A 1 106 ? -7.397 -4.575 14.415 1.00 95.38 106 LEU A N 1
ATOM 771 C CA . LEU A 1 106 ? -6.102 -5.188 14.702 1.00 95.38 106 LEU A CA 1
ATOM 772 C C . LEU A 1 106 ? -5.149 -4.201 15.391 1.00 95.38 106 LEU A C 1
ATOM 774 O O . LEU A 1 106 ? -4.504 -4.570 16.370 1.00 95.38 106 LEU A O 1
ATOM 778 N N . ALA A 1 107 ? -5.107 -2.945 14.932 1.00 97.00 107 ALA A N 1
ATOM 779 C CA . ALA A 1 107 ? -4.340 -1.868 15.559 1.00 97.00 107 ALA A CA 1
ATOM 780 C C . ALA A 1 107 ? -4.770 -1.623 17.006 1.00 97.00 107 ALA A C 1
ATOM 782 O O . ALA A 1 107 ? -3.924 -1.645 17.900 1.00 97.00 107 ALA A O 1
ATOM 783 N N . ARG A 1 108 ? -6.078 -1.524 17.269 1.00 96.31 108 ARG A N 1
ATOM 784 C CA . ARG A 1 108 ? -6.598 -1.380 18.639 1.00 96.31 108 ARG A CA 1
ATOM 785 C C . ARG A 1 108 ? -6.216 -2.561 19.528 1.00 96.31 108 ARG A C 1
ATOM 787 O O . ARG A 1 108 ? -5.744 -2.358 20.641 1.00 96.31 108 ARG A O 1
ATOM 794 N N . ARG A 1 109 ? -6.351 -3.800 19.035 1.00 95.69 109 ARG A N 1
ATOM 795 C CA . ARG A 1 109 ? -5.923 -5.007 19.773 1.00 95.69 109 ARG A CA 1
ATOM 796 C C . ARG A 1 109 ? -4.418 -5.049 20.032 1.00 95.69 109 ARG A C 1
ATOM 798 O O . ARG A 1 109 ? -3.980 -5.692 20.979 1.00 95.69 109 ARG A O 1
ATOM 805 N N . ALA A 1 110 ? -3.635 -4.386 19.192 1.00 95.88 110 ALA A N 1
ATOM 806 C CA . ALA A 1 110 ? -2.200 -4.236 19.358 1.00 95.88 110 ALA A CA 1
ATOM 807 C C . ALA A 1 110 ? -1.803 -3.046 20.255 1.00 95.88 110 ALA A C 1
ATOM 809 O O . ALA A 1 110 ? -0.609 -2.802 20.412 1.00 95.88 110 ALA A O 1
ATOM 810 N N . GLY A 1 111 ? -2.768 -2.324 20.841 1.00 97.06 111 GLY A N 1
ATOM 811 C CA . GLY A 1 111 ? -2.518 -1.159 21.694 1.00 97.06 111 GLY A CA 1
ATOM 812 C C . GLY A 1 111 ? -2.140 0.110 20.927 1.00 97.06 111 GLY A C 1
ATOM 813 O O . GLY A 1 111 ? -1.575 1.027 21.513 1.00 97.06 111 GLY A O 1
ATOM 814 N N . ILE A 1 112 ? -2.414 0.164 19.621 1.00 97.44 112 ILE A N 1
ATOM 815 C CA . ILE A 1 112 ? -2.132 1.325 18.774 1.00 97.44 112 ILE A CA 1
ATOM 816 C C . ILE A 1 112 ? -3.398 2.177 18.683 1.00 97.44 112 ILE A C 1
ATOM 818 O O . ILE A 1 112 ? -4.408 1.760 18.110 1.00 97.44 112 ILE A O 1
ATOM 822 N N . GLU A 1 113 ? -3.325 3.388 19.228 1.00 93.38 113 GLU A N 1
ATOM 823 C CA . GLU A 1 113 ? -4.388 4.387 19.157 1.00 93.38 113 GLU A CA 1
ATOM 824 C C . GLU A 1 113 ? -4.058 5.452 18.104 1.00 93.38 113 GLU A C 1
ATOM 826 O O . GLU A 1 113 ? -2.950 5.983 18.051 1.00 93.38 113 GLU A O 1
ATOM 831 N N . GLY A 1 114 ? -5.031 5.787 17.256 1.00 95.50 114 GLY A N 1
ATOM 832 C CA . GLY A 1 114 ? -4.852 6.792 16.210 1.00 95.50 114 GLY A CA 1
ATOM 833 C C . GLY A 1 114 ? -4.023 6.303 15.016 1.00 95.50 114 GLY A C 1
ATOM 834 O O . GLY A 1 114 ? -4.172 5.169 14.557 1.00 95.50 114 GLY A O 1
ATOM 835 N N . ASN A 1 115 ? -3.205 7.201 14.458 1.00 97.88 115 ASN A N 1
ATOM 836 C CA . ASN A 1 115 ? -2.356 6.900 13.306 1.00 97.88 115 ASN A CA 1
ATOM 837 C C . ASN A 1 115 ? -1.069 6.187 13.768 1.00 97.88 115 ASN A C 1
ATOM 839 O O . ASN A 1 115 ? -0.353 6.745 14.602 1.00 97.88 115 ASN A O 1
ATOM 843 N N . PRO A 1 116 ? -0.731 5.008 13.216 1.00 98.25 116 PRO A N 1
ATOM 844 C CA . PRO A 1 116 ? 0.489 4.292 13.558 1.00 98.25 116 PRO A CA 1
ATOM 845 C C . PRO A 1 116 ? 1.736 5.028 13.063 1.00 98.25 116 PRO A C 1
ATOM 847 O O . PRO A 1 116 ? 1.700 5.839 12.134 1.00 98.25 116 PRO A O 1
ATOM 850 N N . SER A 1 117 ? 2.875 4.676 13.646 1.00 98.44 117 SER A N 1
ATOM 851 C CA . SER A 1 117 ? 4.201 4.922 13.091 1.00 98.44 117 SER A CA 1
ATOM 852 C C . SER A 1 117 ? 4.621 3.799 12.132 1.00 98.44 117 SER A C 1
ATOM 854 O O . SER A 1 117 ? 4.045 2.711 12.116 1.00 98.44 117 SER A O 1
ATOM 856 N N . ALA A 1 118 ? 5.685 4.021 11.353 1.00 98.19 118 ALA A N 1
ATOM 857 C CA . ALA A 1 118 ? 6.288 2.944 10.563 1.00 98.19 118 ALA A CA 1
ATOM 858 C C . ALA A 1 118 ? 6.778 1.783 11.453 1.00 98.19 118 ALA A C 1
ATOM 860 O O . ALA A 1 118 ? 6.680 0.627 11.054 1.00 98.19 118 ALA A O 1
ATOM 861 N N . SER A 1 119 ? 7.246 2.067 12.673 1.00 98.12 119 SER A N 1
ATOM 862 C CA . SER A 1 119 ? 7.641 1.030 13.632 1.00 98.12 119 SER A CA 1
ATOM 863 C C . SER A 1 119 ? 6.453 0.171 14.062 1.00 98.12 119 SER A C 1
ATOM 865 O O . SER A 1 119 ? 6.579 -1.048 14.127 1.00 98.12 119 SER A O 1
ATOM 867 N N . ASP A 1 120 ? 5.282 0.772 14.276 1.00 98.50 120 ASP A N 1
ATOM 868 C CA . ASP A 1 120 ? 4.063 0.024 14.607 1.00 98.50 120 ASP A CA 1
ATOM 869 C C . ASP A 1 120 ? 3.652 -0.908 13.461 1.00 98.50 120 ASP A C 1
ATOM 871 O O . ASP A 1 120 ? 3.293 -2.069 13.688 1.00 98.50 120 ASP A O 1
ATOM 875 N N . LEU A 1 121 ? 3.767 -0.434 12.214 1.00 98.44 121 LEU A N 1
ATOM 876 C CA . LEU A 1 121 ? 3.524 -1.271 11.041 1.00 98.44 121 LEU A CA 1
ATOM 877 C C . LEU A 1 121 ? 4.530 -2.428 10.956 1.00 98.44 121 LEU A C 1
ATOM 879 O O . LEU A 1 121 ? 4.120 -3.565 10.742 1.00 98.44 121 LEU A O 1
ATOM 883 N N . GLY A 1 122 ? 5.824 -2.165 11.151 1.00 97.81 122 GLY A N 1
ATOM 884 C CA . GLY A 1 122 ? 6.888 -3.159 10.971 1.00 97.81 122 GLY A CA 1
ATOM 885 C C . GLY A 1 122 ? 7.008 -4.186 12.098 1.00 97.81 122 GLY A C 1
ATOM 886 O O . GLY A 1 122 ? 7.312 -5.346 11.836 1.00 97.81 122 GLY A O 1
ATOM 887 N N . PHE A 1 123 ? 6.738 -3.789 13.342 1.00 96.62 123 PHE A N 1
ATOM 888 C CA . PHE A 1 123 ? 6.972 -4.633 14.519 1.00 96.62 123 PHE A CA 1
ATOM 889 C C . PHE A 1 123 ? 5.697 -5.120 15.206 1.00 96.62 123 PHE A C 1
ATOM 891 O O . PHE A 1 123 ? 5.770 -6.025 16.035 1.00 96.62 123 PHE A O 1
ATOM 898 N N . SER A 1 124 ? 4.529 -4.567 14.865 1.00 97.06 124 SER A N 1
ATOM 899 C CA . SER A 1 124 ? 3.266 -4.951 15.499 1.00 97.06 124 SER A CA 1
ATOM 900 C C . SER A 1 124 ? 2.243 -5.477 14.493 1.00 97.06 124 SER A C 1
ATOM 902 O O . SER A 1 124 ? 1.786 -6.617 14.621 1.00 97.06 124 SER A O 1
ATOM 904 N N . LEU A 1 125 ? 1.895 -4.693 13.470 1.00 97.56 125 LEU A N 1
ATOM 905 C CA . LEU A 1 125 ? 0.840 -5.074 12.524 1.00 97.56 125 LEU A CA 1
ATOM 906 C C . LEU A 1 125 ? 1.315 -6.061 11.458 1.00 97.56 125 LEU A C 1
ATOM 908 O O . LEU A 1 125 ? 0.686 -7.102 11.273 1.00 97.56 125 LEU A O 1
ATOM 912 N N . GLY A 1 126 ? 2.442 -5.779 10.805 1.00 96.75 126 GLY A N 1
ATOM 913 C CA . GLY A 1 126 ? 3.049 -6.646 9.793 1.00 96.75 126 GLY A CA 1
ATOM 914 C C . GLY A 1 126 ? 3.257 -8.080 10.291 1.00 96.75 126 GLY A C 1
ATOM 915 O O . GLY A 1 126 ? 2.783 -9.009 9.638 1.00 96.75 126 GLY A O 1
ATOM 916 N N . PRO A 1 127 ? 3.861 -8.300 11.478 1.00 95.19 127 PRO A N 1
ATOM 917 C CA . PRO A 1 127 ? 4.007 -9.639 12.044 1.00 95.19 127 PRO A CA 1
ATOM 918 C C . PRO A 1 127 ? 2.680 -10.373 12.270 1.00 95.19 127 PRO A C 1
ATOM 920 O O . PRO A 1 127 ? 2.611 -11.568 12.003 1.00 95.19 127 PRO A O 1
ATOM 923 N N . ARG A 1 128 ? 1.616 -9.683 12.707 1.00 94.62 128 ARG A N 1
ATOM 924 C CA . ARG A 1 128 ? 0.289 -10.297 12.916 1.00 94.62 128 ARG A CA 1
ATOM 925 C C . ARG A 1 128 ? -0.375 -10.705 11.603 1.00 94.62 128 ARG A C 1
ATOM 927 O O . ARG A 1 128 ? -0.941 -11.790 11.529 1.00 94.62 128 ARG A O 1
ATOM 934 N N . ILE A 1 129 ? -0.256 -9.877 10.568 1.00 94.06 129 ILE A N 1
ATOM 935 C CA . ILE A 1 129 ? -0.723 -10.216 9.217 1.00 94.06 129 ILE A CA 1
ATOM 936 C C . ILE A 1 129 ? 0.056 -11.412 8.660 1.00 94.06 129 ILE A C 1
ATOM 938 O O . ILE A 1 129 ? -0.538 -12.373 8.181 1.00 94.06 129 ILE A O 1
ATOM 942 N N . ASN A 1 130 ? 1.382 -11.403 8.801 1.00 91.94 130 ASN A N 1
ATOM 943 C CA . ASN A 1 130 ? 2.237 -12.489 8.327 1.00 91.94 130 ASN A CA 1
ATOM 944 C C . ASN A 1 130 ? 2.035 -13.795 9.112 1.00 91.94 130 ASN A C 1
ATOM 946 O O . ASN A 1 130 ? 2.245 -14.873 8.559 1.00 91.94 130 ASN A O 1
ATOM 950 N N . ALA A 1 131 ? 1.644 -13.720 10.388 1.00 90.12 131 ALA A N 1
ATOM 951 C CA . ALA A 1 131 ? 1.381 -14.895 11.214 1.00 90.12 131 ALA A CA 1
ATOM 952 C C . ALA A 1 131 ? 0.209 -15.725 10.674 1.00 90.12 131 ALA A C 1
ATOM 954 O O . ALA A 1 131 ? 0.317 -16.949 10.649 1.00 90.12 131 ALA A O 1
ATOM 955 N N . ALA A 1 132 ? -0.848 -15.082 10.161 1.00 87.38 132 ALA A N 1
ATOM 956 C CA . ALA A 1 132 ? -1.992 -15.777 9.564 1.00 87.38 132 ALA A CA 1
ATOM 957 C C . ALA A 1 132 ? -1.561 -16.736 8.440 1.00 87.38 132 ALA A C 1
ATOM 959 O O . ALA A 1 132 ? -1.948 -17.901 8.436 1.00 87.38 132 ALA A O 1
ATOM 960 N N . GLY A 1 133 ? -0.672 -16.283 7.549 1.00 78.44 133 GLY A N 1
ATOM 961 C CA . GLY A 1 133 ? -0.153 -17.109 6.455 1.00 78.44 133 GLY A CA 1
ATOM 962 C C . GLY A 1 133 ? 0.841 -18.198 6.875 1.00 78.44 133 GLY A C 1
ATOM 963 O O . GLY A 1 133 ? 1.038 -19.148 6.125 1.00 78.44 133 GLY A O 1
ATOM 964 N N . ARG A 1 134 ? 1.484 -18.084 8.047 1.00 80.81 134 ARG A N 1
ATOM 965 C CA . ARG A 1 134 ? 2.455 -19.084 8.542 1.00 80.81 134 ARG A CA 1
ATOM 966 C C . ARG A 1 134 ? 1.832 -20.141 9.446 1.00 80.81 134 ARG A C 1
ATOM 968 O O . ARG A 1 134 ? 2.389 -21.228 9.556 1.00 80.81 134 ARG A O 1
ATOM 975 N N . MET A 1 135 ? 0.752 -19.796 10.142 1.00 69.56 135 MET A N 1
ATOM 976 C CA . MET A 1 135 ? 0.155 -20.643 11.174 1.00 69.56 135 MET A CA 1
ATOM 977 C C . MET A 1 135 ? -1.117 -21.358 10.724 1.00 69.56 135 MET A C 1
ATOM 979 O O . MET A 1 135 ? -1.406 -22.420 11.266 1.00 69.56 135 MET A O 1
ATOM 983 N N . GLU A 1 136 ? -1.879 -20.795 9.784 1.00 69.69 136 GLU A N 1
ATOM 984 C CA . GLU A 1 136 ? -3.212 -21.312 9.462 1.00 69.69 136 GLU A CA 1
ATOM 985 C C . GLU A 1 136 ? -3.545 -21.151 7.972 1.00 69.69 136 GLU A C 1
ATOM 987 O O . GLU A 1 136 ? -3.301 -22.068 7.191 1.00 69.69 136 GLU A O 1
ATOM 992 N N . ASP A 1 137 ? -4.060 -19.990 7.563 1.00 83.56 137 ASP A N 1
ATOM 993 C CA . ASP A 1 137 ? -4.442 -19.694 6.184 1.00 83.56 137 ASP A CA 1
ATOM 994 C C . ASP A 1 137 ? -4.242 -18.196 5.898 1.00 83.56 137 ASP A C 1
ATOM 996 O O . ASP A 1 137 ? -4.747 -17.325 6.614 1.00 83.56 137 ASP A O 1
ATOM 1000 N N . ALA A 1 138 ? -3.534 -17.876 4.810 1.00 87.12 138 ALA A N 1
ATOM 1001 C CA . ALA A 1 138 ? -3.358 -16.503 4.335 1.00 87.12 138 ALA A CA 1
ATOM 1002 C C . ALA A 1 138 ? -4.700 -15.803 4.044 1.00 87.12 138 ALA A C 1
ATOM 1004 O O . ALA A 1 138 ? -4.785 -14.572 4.105 1.00 87.12 138 ALA A O 1
ATOM 1005 N N . LYS A 1 139 ? -5.766 -16.574 3.795 1.00 89.19 139 LYS A N 1
ATOM 1006 C CA . LYS A 1 139 ? -7.134 -16.076 3.660 1.00 89.19 139 LYS A CA 1
ATOM 1007 C C . LYS A 1 139 ? -7.602 -15.302 4.894 1.00 89.19 139 LYS A C 1
ATOM 1009 O O . LYS A 1 139 ? -8.298 -14.313 4.729 1.00 89.19 139 LYS A O 1
ATOM 1014 N N . LEU A 1 140 ? -7.162 -15.647 6.107 1.00 90.31 140 LEU A N 1
ATOM 1015 C CA . LEU A 1 140 ? -7.548 -14.910 7.319 1.00 90.31 140 LEU A CA 1
ATOM 1016 C C . LEU A 1 140 ? -7.035 -13.466 7.318 1.00 90.31 140 LEU A C 1
ATOM 1018 O O . LEU A 1 140 ? -7.750 -12.547 7.717 1.00 90.31 140 LEU A O 1
ATOM 1022 N N . ALA A 1 141 ? -5.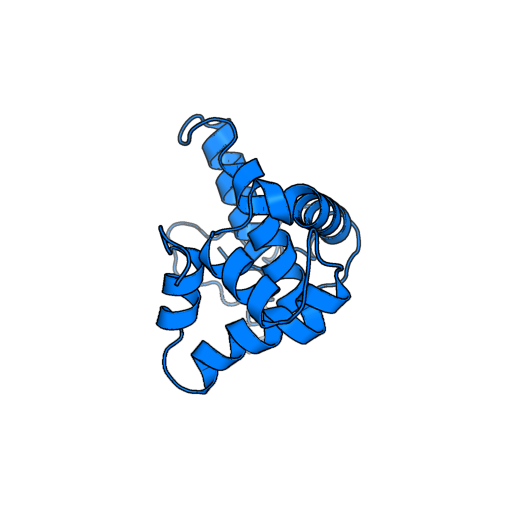807 -13.245 6.840 1.00 92.00 141 ALA A N 1
ATOM 1023 C CA . ALA A 1 141 ? -5.272 -11.896 6.673 1.00 92.00 141 ALA A CA 1
ATOM 1024 C C . ALA A 1 141 ? -6.041 -11.118 5.597 1.00 92.00 141 ALA A C 1
ATOM 1026 O O . ALA A 1 141 ? -6.313 -9.929 5.771 1.00 92.00 141 ALA A O 1
ATOM 1027 N N . LEU A 1 142 ? -6.417 -11.787 4.505 1.00 93.19 142 LEU A N 1
ATOM 1028 C CA . LEU A 1 142 ? -7.237 -11.188 3.456 1.00 93.19 142 LEU A CA 1
ATOM 1029 C C . LEU A 1 142 ? -8.629 -10.812 3.978 1.00 93.19 142 LEU A C 1
ATOM 1031 O O . LEU A 1 142 ? -9.051 -9.672 3.808 1.00 93.19 142 LEU A O 1
ATOM 1035 N N . ASP A 1 143 ? -9.310 -11.733 4.654 1.00 93.38 143 ASP A N 1
ATOM 1036 C CA . ASP A 1 143 ? -10.645 -11.528 5.214 1.00 93.38 143 ASP A CA 1
ATOM 1037 C C . ASP A 1 143 ? -10.626 -10.401 6.260 1.00 93.38 143 ASP A C 1
ATOM 1039 O O . ASP A 1 143 ? -11.526 -9.564 6.282 1.00 93.38 143 ASP A O 1
ATOM 1043 N N . CYS A 1 144 ? -9.554 -10.289 7.055 1.00 92.81 144 CYS A N 1
ATOM 1044 C CA . CYS A 1 144 ? -9.324 -9.144 7.939 1.00 92.81 144 CYS A CA 1
ATOM 1045 C C . CYS A 1 144 ? -9.263 -7.818 7.155 1.00 92.81 144 CY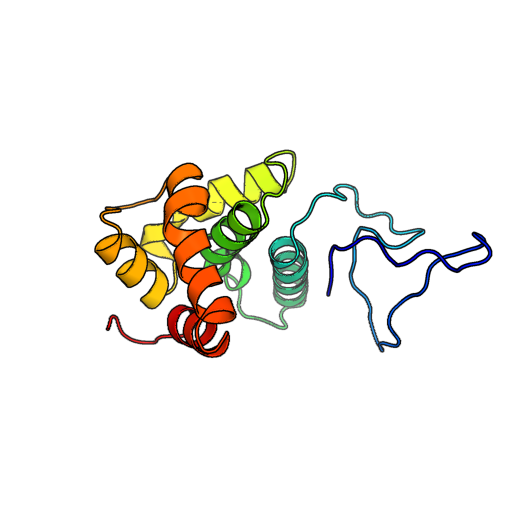S A C 1
ATOM 1047 O O . CYS A 1 144 ? -9.937 -6.849 7.507 1.00 92.81 144 CYS A O 1
ATOM 1049 N N . CYS A 1 145 ? -8.502 -7.768 6.060 1.00 93.25 145 CYS A N 1
ATOM 1050 C CA . CYS A 1 145 ? -8.396 -6.582 5.207 1.00 93.25 145 CYS A CA 1
ATOM 1051 C C . CYS A 1 145 ? -9.684 -6.257 4.429 1.00 93.25 145 CYS A C 1
ATOM 1053 O O . CYS A 1 145 ? -9.853 -5.115 4.011 1.00 93.25 145 CYS A O 1
ATOM 1055 N N . LEU A 1 146 ? -10.583 -7.224 4.231 1.00 93.81 146 LEU A N 1
ATOM 1056 C CA . LEU A 1 146 ? -11.848 -7.051 3.504 1.00 93.81 146 LEU A CA 1
ATOM 1057 C C . LEU A 1 146 ? -13.073 -6.921 4.420 1.00 93.81 146 LEU A C 1
ATOM 1059 O O . LEU A 1 146 ? -14.184 -6.715 3.930 1.00 93.81 146 LEU A O 1
ATOM 1063 N N . ALA A 1 147 ? -12.894 -7.042 5.737 1.00 90.94 147 ALA A N 1
ATOM 1064 C CA . ALA A 1 147 ? -13.990 -7.065 6.692 1.00 90.94 147 ALA A CA 1
ATOM 1065 C C . ALA A 1 147 ? -14.850 -5.790 6.618 1.00 90.94 147 ALA A C 1
ATOM 1067 O O . ALA A 1 147 ? -14.354 -4.669 6.746 1.00 90.94 147 ALA A O 1
ATOM 1068 N N . ALA A 1 148 ? -16.165 -5.979 6.479 1.00 86.50 148 ALA A N 1
ATOM 1069 C CA . ALA A 1 148 ? -17.155 -4.901 6.472 1.00 86.50 148 ALA A CA 1
ATOM 1070 C C . ALA A 1 148 ? -17.613 -4.481 7.884 1.00 86.50 148 ALA A C 1
ATOM 1072 O O . ALA A 1 148 ? -18.392 -3.541 8.031 1.00 86.50 148 ALA A O 1
ATOM 1073 N N . SER A 1 149 ? -17.132 -5.161 8.928 1.00 78.75 149 SER A N 1
ATOM 1074 C CA . SER A 1 149 ? -17.414 -4.855 10.331 1.00 78.75 149 SER A CA 1
ATOM 1075 C C . SER A 1 149 ? -16.167 -5.063 11.195 1.00 78.75 149 SER A C 1
ATOM 1077 O O . SER A 1 149 ? -15.368 -5.956 10.902 1.00 78.75 149 SER A O 1
ATOM 1079 N N . PRO A 1 150 ? -15.990 -4.290 12.280 1.00 67.19 150 PRO A N 1
ATOM 1080 C CA . PRO A 1 150 ? -15.019 -4.639 13.308 1.00 67.19 150 PRO A CA 1
ATOM 1081 C C . PRO A 1 150 ? -15.501 -5.902 14.045 1.00 67.19 150 PRO A C 1
ATOM 1083 O O . PRO A 1 150 ? -16.670 -5.974 14.420 1.00 67.19 150 PRO A O 1
ATOM 1086 N N . ALA A 1 151 ? -14.621 -6.897 14.190 1.00 58.72 151 ALA A N 1
ATOM 1087 C CA . ALA A 1 151 ? -14.875 -8.134 14.938 1.00 58.72 151 ALA A CA 1
ATOM 1088 C C . ALA A 1 151 ? -14.822 -7.928 16.459 1.00 58.72 151 ALA A C 1
ATOM 1090 O O . ALA A 1 151 ? -14.015 -7.081 16.917 1.00 58.72 151 ALA A O 1
#

pLDDT: mean 93.52, std 6.58, range [58.72, 98.75]

Secondary structure (DSSP, 8-state):
---SPPEEPTTSS-EE----S----TTSTT---S-TT--HHHHHHHHHHHHHHTTSS-TTHHHHTHHHHHHHHHHTT---SHHHHHHHHHHHHTHHHHS-HHHHHHHHHTT--SSPPHHHIIIIIHHHHHHHHHHS-HHHHHHHHH-SS--